Protein AF-A0A0W1IF14-F1 (afdb_monomer_lite)

Structure (mmCIF, N/CA/C/O backbone):
data_AF-A0A0W1IF14-F1
#
_entry.id   AF-A0A0W1IF14-F1
#
loop_
_atom_site.group_PDB
_atom_site.id
_atom_site.type_symbol
_atom_site.label_atom_id
_atom_site.label_alt_id
_atom_site.label_comp_id
_atom_site.label_asym_id
_atom_site.label_entity_id
_atom_site.label_seq_id
_atom_site.pdbx_PDB_ins_code
_atom_site.Cartn_x
_atom_site.Cartn_y
_atom_site.Cartn_z
_atom_site.occupancy
_atom_site.B_iso_or_equiv
_atom_site.auth_seq_id
_atom_site.auth_comp_id
_atom_site.auth_asym_id
_atom_site.auth_atom_id
_atom_site.pdbx_PDB_model_num
ATOM 1 N N . MET A 1 1 ? 13.330 -5.313 -13.349 1.00 84.06 1 MET A N 1
ATOM 2 C CA . MET A 1 1 ? 11.856 -5.359 -13.423 1.00 84.06 1 MET A CA 1
ATOM 3 C C . MET A 1 1 ? 11.306 -6.351 -12.408 1.00 84.06 1 MET A C 1
ATOM 5 O O . MET A 1 1 ? 10.789 -5.915 -11.387 1.00 84.06 1 MET A O 1
ATOM 9 N N . ASP A 1 2 ? 11.537 -7.653 -12.594 1.00 87.69 2 ASP A N 1
ATOM 10 C CA . ASP A 1 2 ? 10.993 -8.702 -11.712 1.00 87.69 2 ASP A CA 1
ATOM 11 C C . ASP A 1 2 ? 11.400 -8.555 -10.245 1.00 87.69 2 ASP A C 1
ATOM 13 O O . ASP A 1 2 ? 10.556 -8.668 -9.364 1.00 87.69 2 ASP A O 1
ATOM 17 N N . ALA A 1 3 ? 12.657 -8.200 -9.964 1.00 91.25 3 ALA A N 1
ATOM 18 C CA . ALA A 1 3 ? 13.107 -7.961 -8.591 1.00 91.25 3 ALA A CA 1
ATOM 19 C C . ALA A 1 3 ? 12.358 -6.798 -7.907 1.00 91.25 3 ALA A C 1
ATOM 21 O O . ALA A 1 3 ? 12.006 -6.906 -6.738 1.00 91.25 3 ALA A O 1
ATOM 22 N N . ILE A 1 4 ? 12.052 -5.718 -8.639 1.00 93.62 4 ILE A N 1
ATOM 23 C CA . ILE A 1 4 ? 11.277 -4.577 -8.116 1.00 93.62 4 ILE A CA 1
ATOM 24 C C . ILE A 1 4 ? 9.833 -5.009 -7.855 1.00 93.62 4 ILE A C 1
ATOM 26 O O . ILE A 1 4 ? 9.270 -4.692 -6.811 1.00 93.62 4 ILE A O 1
ATOM 30 N N . ARG A 1 5 ? 9.239 -5.768 -8.786 1.00 94.81 5 ARG A N 1
ATOM 31 C CA . ARG A 1 5 ? 7.894 -6.332 -8.630 1.00 94.81 5 ARG A CA 1
ATOM 32 C C . ARG A 1 5 ? 7.808 -7.239 -7.403 1.00 94.81 5 ARG A C 1
ATOM 34 O O . ARG A 1 5 ? 6.921 -7.050 -6.576 1.00 94.81 5 ARG A O 1
ATOM 41 N N . HIS A 1 6 ? 8.719 -8.203 -7.275 1.00 94.94 6 HIS A N 1
ATOM 42 C CA . HIS A 1 6 ? 8.765 -9.110 -6.129 1.00 94.94 6 HIS A CA 1
ATOM 43 C C . HIS A 1 6 ? 8.975 -8.350 -4.826 1.00 94.94 6 HIS A C 1
ATOM 45 O O . HIS A 1 6 ? 8.293 -8.630 -3.846 1.00 94.94 6 HIS A O 1
ATOM 51 N N . TYR A 1 7 ? 9.854 -7.349 -4.826 1.00 95.56 7 TYR A N 1
ATOM 52 C CA . TYR A 1 7 ? 10.079 -6.528 -3.650 1.00 95.56 7 TYR A CA 1
ATOM 53 C C . TYR A 1 7 ? 8.830 -5.734 -3.253 1.00 95.56 7 TYR A C 1
ATOM 55 O O . TYR A 1 7 ? 8.450 -5.755 -2.087 1.00 95.56 7 TYR A O 1
ATOM 63 N N . PHE A 1 8 ? 8.134 -5.106 -4.206 1.00 96.62 8 PHE A N 1
ATOM 64 C CA . PHE A 1 8 ? 6.863 -4.426 -3.945 1.00 96.62 8 PHE A CA 1
ATOM 65 C C . PHE A 1 8 ? 5.816 -5.376 -3.345 1.00 96.62 8 PHE A C 1
ATOM 67 O O . PHE A 1 8 ? 5.208 -5.060 -2.323 1.00 96.62 8 PHE A O 1
ATOM 74 N N . LEU A 1 9 ? 5.656 -6.570 -3.923 1.00 97.50 9 LEU A N 1
ATOM 75 C CA . LEU A 1 9 ? 4.746 -7.594 -3.403 1.00 97.50 9 LEU A CA 1
ATOM 76 C C . LEU A 1 9 ? 5.137 -8.063 -1.994 1.00 97.50 9 LEU A C 1
ATOM 78 O O . LEU A 1 9 ? 4.263 -8.236 -1.148 1.00 97.50 9 LEU A O 1
ATOM 82 N N . ALA A 1 10 ? 6.434 -8.216 -1.718 1.00 96.56 10 ALA A N 1
ATOM 83 C CA . ALA A 1 10 ? 6.930 -8.555 -0.388 1.00 96.56 10 ALA A CA 1
ATOM 84 C C . ALA A 1 10 ? 6.614 -7.453 0.634 1.00 96.56 10 ALA A C 1
ATOM 86 O O . ALA A 1 10 ? 6.212 -7.762 1.754 1.00 96.56 10 ALA A O 1
ATOM 87 N N . GLN A 1 11 ? 6.715 -6.176 0.242 1.00 97.62 11 GLN A N 1
ATOM 88 C CA . GLN A 1 11 ? 6.307 -5.063 1.100 1.00 97.62 11 GLN A CA 1
ATOM 89 C C . GLN A 1 11 ? 4.807 -5.094 1.401 1.00 97.62 11 GLN A C 1
ATOM 91 O O . GLN A 1 11 ? 4.424 -4.917 2.555 1.00 97.62 11 GLN A O 1
ATOM 96 N N . LEU A 1 12 ? 3.958 -5.376 0.406 1.00 97.81 12 LEU A N 1
ATOM 97 C CA . LEU A 1 12 ? 2.519 -5.528 0.641 1.00 97.81 12 LEU A CA 1
ATOM 98 C C . LEU A 1 12 ? 2.213 -6.688 1.595 1.00 97.81 12 LEU A C 1
ATOM 100 O O . LEU A 1 12 ? 1.413 -6.517 2.510 1.00 97.81 12 LEU A O 1
ATOM 104 N N . ALA A 1 13 ? 2.870 -7.835 1.417 1.00 97.94 13 ALA A N 1
ATOM 105 C CA . ALA A 1 13 ? 2.684 -8.996 2.284 1.00 97.94 13 ALA A CA 1
ATOM 106 C C . ALA A 1 13 ? 3.128 -8.723 3.734 1.00 97.94 13 ALA A C 1
ATOM 108 O O . ALA A 1 13 ? 2.452 -9.139 4.673 1.00 97.94 13 ALA A O 1
ATOM 109 N N . GLU A 1 14 ? 4.233 -7.996 3.934 1.00 97.75 14 GLU A N 1
ATOM 110 C CA . GLU A 1 14 ? 4.694 -7.612 5.272 1.00 97.75 14 GLU A CA 1
ATOM 111 C C . GLU A 1 14 ? 3.703 -6.665 5.962 1.00 97.75 14 GLU A C 1
ATOM 113 O O . GLU A 1 14 ? 3.369 -6.875 7.128 1.00 97.75 14 GLU A O 1
ATOM 118 N N . GLN A 1 15 ? 3.189 -5.660 5.241 1.00 98.12 15 GLN A N 1
ATOM 119 C CA . GLN A 1 15 ? 2.173 -4.756 5.788 1.00 98.12 15 GLN A CA 1
ATOM 120 C C . GLN A 1 15 ? 0.854 -5.485 6.078 1.00 98.12 15 GLN A C 1
ATOM 122 O O . GLN A 1 15 ? 0.213 -5.204 7.083 1.00 98.12 15 GLN A O 1
ATOM 127 N N . GLU A 1 16 ? 0.462 -6.458 5.254 1.00 98.06 16 GLU A N 1
ATOM 128 C CA . GLU A 1 16 ? -0.736 -7.274 5.491 1.00 98.06 16 GLU A CA 1
ATOM 129 C C . GLU A 1 16 ? -0.598 -8.144 6.746 1.00 98.06 16 GLU A C 1
ATOM 131 O O . GLU A 1 16 ? -1.542 -8.259 7.527 1.00 98.06 16 GLU A O 1
ATOM 136 N N . ALA A 1 17 ? 0.594 -8.689 6.999 1.00 98.00 17 ALA A N 1
ATOM 137 C CA . ALA A 1 17 ? 0.883 -9.421 8.227 1.00 98.00 17 ALA A CA 1
ATOM 138 C C . ALA A 1 17 ? 0.914 -8.518 9.478 1.00 98.00 17 ALA A C 1
ATOM 140 O O . ALA A 1 17 ? 0.530 -8.968 10.558 1.00 98.00 17 ALA A O 1
ATOM 141 N N . GLU A 1 18 ? 1.376 -7.268 9.364 1.00 97.50 18 GLU A N 1
ATOM 142 C CA . GLU A 1 18 ? 1.290 -6.267 10.442 1.00 97.50 18 GLU A CA 1
ATOM 143 C C . GLU A 1 18 ? -0.168 -5.903 10.739 1.00 97.50 18 GLU A C 1
ATOM 145 O O . GLU A 1 18 ? -0.619 -6.056 11.872 1.00 97.50 18 GLU A O 1
ATOM 150 N N . ALA A 1 19 ? -0.939 -5.550 9.709 1.00 97.06 19 ALA A N 1
ATOM 151 C CA . ALA A 1 19 ? -2.338 -5.171 9.858 1.00 97.06 19 ALA A CA 1
ATOM 152 C C . ALA A 1 19 ? -3.189 -6.303 10.456 1.00 97.06 19 ALA A C 1
ATOM 154 O O . ALA A 1 19 ? -4.050 -6.066 11.302 1.00 97.06 19 ALA A O 1
ATOM 155 N N . ALA A 1 20 ? -2.910 -7.560 10.090 1.00 97.06 20 ALA A N 1
ATOM 156 C CA . ALA A 1 20 ? -3.554 -8.723 10.700 1.00 97.06 20 ALA A CA 1
ATOM 157 C C . ALA A 1 20 ? -3.224 -8.872 12.197 1.00 97.06 20 ALA A C 1
ATOM 159 O O . ALA A 1 20 ? -4.091 -9.275 12.976 1.00 97.06 20 ALA A O 1
ATOM 160 N N . ARG A 1 21 ? -1.996 -8.533 12.620 1.00 97.50 21 ARG A N 1
ATOM 161 C CA . ARG A 1 21 ? -1.624 -8.505 14.044 1.00 97.50 21 ARG A CA 1
ATOM 162 C C . ARG A 1 21 ? -2.356 -7.393 14.786 1.00 97.50 21 ARG A C 1
ATOM 164 O O . ARG A 1 21 ? -2.897 -7.663 15.853 1.00 97.50 21 ARG A O 1
ATOM 171 N N . HIS A 1 22 ? -2.438 -6.195 14.208 1.00 96.50 22 HIS A N 1
ATOM 172 C CA . HIS A 1 22 ? -3.200 -5.086 14.786 1.00 96.50 22 HIS A CA 1
ATOM 173 C C . HIS A 1 22 ? -4.697 -5.406 14.894 1.00 96.50 22 HIS A C 1
ATOM 175 O O . HIS A 1 22 ? -5.336 -5.123 15.905 1.00 96.50 22 HIS A O 1
ATOM 181 N N . LEU A 1 23 ? -5.262 -6.091 13.899 1.00 95.00 23 LEU A N 1
ATOM 182 C CA . LEU A 1 23 ? -6.663 -6.506 13.931 1.00 95.00 23 LEU A CA 1
ATOM 183 C C . LEU A 1 23 ? -6.961 -7.514 15.055 1.00 95.00 23 LEU A C 1
ATOM 185 O O . LEU A 1 23 ? -8.053 -7.505 15.622 1.00 95.00 23 LEU A O 1
ATOM 189 N N . GLY A 1 24 ? -6.002 -8.386 15.373 1.00 94.50 24 GLY A N 1
ATOM 190 C CA . GLY A 1 24 ? -6.138 -9.419 16.402 1.00 94.50 24 GLY A CA 1
ATOM 191 C C . GLY A 1 24 ? -5.854 -8.957 17.835 1.00 94.50 24 GLY A C 1
ATOM 192 O O . GLY A 1 24 ? -6.114 -9.719 18.767 1.00 94.50 24 GLY A O 1
ATOM 193 N N . ASP A 1 25 ? -5.328 -7.747 18.029 1.00 94.38 25 ASP A N 1
ATOM 194 C CA . ASP A 1 25 ? -4.925 -7.226 19.336 1.00 94.38 25 ASP A CA 1
ATOM 195 C C . ASP A 1 25 ? -5.761 -5.994 19.722 1.00 94.38 25 ASP A C 1
ATOM 197 O O . ASP A 1 25 ? -5.755 -4.955 19.062 1.00 94.38 25 ASP A O 1
ATOM 201 N N . GLY A 1 26 ? -6.490 -6.117 20.836 1.00 91.75 26 GLY A N 1
ATOM 202 C CA . GLY A 1 26 ? -7.385 -5.080 21.350 1.00 91.75 26 GLY A CA 1
ATOM 203 C C . GLY A 1 26 ? -6.690 -3.759 21.695 1.00 91.75 26 GLY A C 1
ATOM 204 O O . GLY A 1 26 ? -7.371 -2.737 21.746 1.00 91.75 26 GLY A O 1
ATOM 205 N N . TYR A 1 27 ? -5.362 -3.747 21.874 1.00 93.50 27 TYR A N 1
ATOM 206 C CA . TYR A 1 27 ? -4.573 -2.517 22.026 1.00 93.50 27 TYR A CA 1
ATOM 207 C C . TYR A 1 27 ? -4.751 -1.552 20.843 1.00 93.50 27 TYR A C 1
ATOM 209 O O . TYR A 1 27 ? -4.778 -0.337 21.026 1.00 93.50 27 TYR A O 1
ATOM 217 N N . TRP A 1 28 ? -4.934 -2.096 19.642 1.00 95.00 28 TRP A N 1
ATOM 218 C CA . TRP A 1 28 ? -5.059 -1.354 18.387 1.00 95.00 28 TRP A CA 1
ATOM 219 C C . TRP A 1 28 ? -6.493 -0.943 18.056 1.00 95.00 28 TRP A C 1
ATOM 221 O O . TRP A 1 28 ? -6.785 -0.494 16.946 1.00 95.00 28 TRP A O 1
ATOM 231 N N . THR A 1 29 ? -7.407 -1.120 19.008 1.00 94.25 29 THR A N 1
ATOM 232 C CA . THR A 1 29 ? -8.790 -0.670 18.888 1.00 94.25 29 THR A CA 1
ATOM 233 C C . THR A 1 29 ? -8.993 0.542 19.778 1.00 94.25 29 THR A C 1
ATOM 235 O O . THR A 1 29 ? -8.816 0.468 20.995 1.00 94.25 29 THR A O 1
ATOM 238 N N . ASP A 1 30 ? -9.407 1.661 19.190 1.00 89.81 30 ASP A N 1
ATOM 239 C CA . ASP A 1 30 ? -9.793 2.831 19.962 1.00 89.81 30 ASP A CA 1
ATOM 240 C C . ASP A 1 30 ? -11.001 2.481 20.840 1.00 89.81 30 ASP A C 1
ATOM 242 O O . ASP A 1 30 ? -12.122 2.285 20.368 1.00 89.81 30 ASP A O 1
ATOM 246 N N . SER A 1 31 ? -10.767 2.438 22.151 1.00 89.00 31 SER A N 1
ATOM 247 C CA . SER A 1 31 ? -11.783 2.147 23.168 1.00 89.00 31 SER A CA 1
ATOM 248 C C . SER A 1 31 ? -12.992 3.094 23.158 1.00 89.00 31 SER A C 1
ATOM 250 O O . SER A 1 31 ? -14.046 2.737 23.684 1.00 89.00 31 SER A O 1
ATOM 252 N N . ARG A 1 32 ? -12.867 4.299 22.583 1.00 88.88 32 ARG A N 1
ATOM 253 C CA . ARG A 1 32 ? -13.943 5.298 22.517 1.00 88.88 32 ARG A CA 1
ATOM 254 C C . ARG A 1 32 ? -14.817 5.130 21.284 1.00 88.88 32 ARG A C 1
ATOM 256 O O . ARG A 1 32 ? -16.025 5.337 21.376 1.00 88.88 32 ARG A O 1
ATOM 263 N N . THR A 1 33 ? -14.218 4.817 20.139 1.00 88.06 33 THR A N 1
ATOM 264 C CA . THR A 1 33 ? -14.922 4.750 18.848 1.00 88.06 33 THR A CA 1
ATOM 265 C C . THR A 1 33 ? -15.179 3.321 18.376 1.00 88.06 33 THR A C 1
ATOM 267 O O . THR A 1 33 ? -16.003 3.113 17.488 1.00 88.06 33 THR A O 1
ATOM 270 N N . GLY A 1 34 ? -14.505 2.330 18.966 1.00 89.62 34 GLY A N 1
ATOM 271 C CA . GLY A 1 34 ? -14.528 0.932 18.535 1.00 89.62 34 GLY A CA 1
ATOM 272 C C . GLY A 1 34 ? -13.790 0.683 17.217 1.00 89.62 34 GLY A C 1
ATOM 273 O O . GLY A 1 34 ? -13.867 -0.420 16.678 1.00 89.62 34 GLY A O 1
ATOM 274 N N . ARG A 1 35 ? -13.100 1.691 16.671 1.00 89.50 35 ARG A N 1
ATOM 275 C CA . ARG A 1 35 ? -12.364 1.582 15.411 1.00 89.50 35 ARG A CA 1
ATOM 276 C C . ARG A 1 35 ? -11.042 0.857 15.638 1.00 89.50 35 ARG A C 1
ATOM 278 O O . ARG A 1 35 ? -10.301 1.209 16.548 1.00 89.50 35 ARG A O 1
ATOM 285 N N . ASN A 1 36 ? -10.745 -0.137 14.807 1.00 93.38 36 ASN A N 1
ATOM 286 C CA . ASN A 1 36 ? -9.474 -0.855 14.839 1.00 93.38 36 ASN A CA 1
ATOM 287 C C . ASN A 1 36 ? -8.558 -0.349 13.718 1.00 93.38 36 ASN A C 1
ATOM 289 O O . ASN A 1 36 ? -8.975 -0.350 12.559 1.00 93.38 36 ASN A O 1
ATOM 293 N N . VAL A 1 37 ? -7.323 0.043 14.050 1.00 93.81 37 VAL A N 1
ATOM 294 C CA . VAL A 1 37 ? -6.393 0.615 13.057 1.00 93.81 37 VAL A CA 1
ATOM 295 C C . VAL A 1 37 ? -6.002 -0.397 11.978 1.00 93.81 37 VAL A C 1
ATOM 297 O O . VAL A 1 37 ? -5.794 -0.016 10.832 1.00 93.81 37 VAL A O 1
ATOM 300 N N . GLY A 1 38 ? -5.991 -1.695 12.297 1.00 95.12 38 GLY A N 1
ATOM 301 C CA . GLY A 1 38 ? -5.725 -2.763 11.335 1.00 95.12 38 GLY A CA 1
ATOM 302 C C . GLY A 1 38 ? -6.731 -2.787 10.181 1.00 95.12 38 GLY A C 1
ATOM 303 O O . GLY A 1 38 ? -6.384 -3.184 9.072 1.00 95.12 38 GLY A O 1
ATOM 304 N N . LEU A 1 39 ? -7.964 -2.303 10.384 1.00 94.06 39 LEU A N 1
ATOM 305 C CA . LEU A 1 39 ? -8.926 -2.129 9.287 1.00 94.06 39 LEU A CA 1
ATOM 306 C C . LEU A 1 39 ? -8.510 -1.003 8.331 1.00 94.06 39 LEU A C 1
ATOM 308 O O . LEU A 1 39 ? -8.659 -1.153 7.118 1.00 94.06 39 LEU A O 1
ATOM 312 N N . ASP A 1 40 ? -7.965 0.090 8.865 1.00 93.88 40 ASP A N 1
ATOM 313 C CA . ASP A 1 40 ? -7.509 1.243 8.080 1.00 93.88 40 ASP A CA 1
ATOM 314 C C . ASP A 1 40 ? -6.283 0.873 7.239 1.00 93.88 40 ASP A C 1
ATOM 316 O O . ASP A 1 40 ? -6.210 1.174 6.043 1.00 93.88 40 ASP A O 1
ATOM 320 N N . GLU A 1 41 ? -5.360 0.125 7.840 1.00 96.69 41 GLU A N 1
ATOM 321 C CA . GLU A 1 41 ? -4.183 -0.425 7.170 1.00 96.69 41 GLU A CA 1
ATOM 322 C C . GLU A 1 41 ? -4.578 -1.430 6.076 1.00 96.69 41 GLU A C 1
ATOM 324 O O . GLU A 1 41 ? -4.090 -1.338 4.947 1.00 96.69 41 GLU A O 1
ATOM 329 N N . LEU A 1 42 ? -5.515 -2.351 6.347 1.00 96.44 42 LEU A N 1
ATOM 330 C CA . LEU A 1 42 ? -6.023 -3.292 5.338 1.00 96.44 42 LEU A CA 1
ATOM 331 C C . LEU A 1 42 ? -6.719 -2.576 4.174 1.00 96.44 42 LEU A C 1
ATOM 333 O O . LEU A 1 42 ? -6.553 -2.983 3.021 1.00 96.44 42 LEU A O 1
ATOM 337 N N . GLN A 1 43 ? -7.461 -1.499 4.441 1.00 95.56 43 GLN A N 1
ATOM 338 C CA . GLN A 1 43 ? -8.080 -0.693 3.389 1.00 95.56 43 GLN A CA 1
ATOM 339 C C . GLN A 1 43 ? -7.018 -0.022 2.505 1.00 95.56 43 GLN A C 1
ATOM 341 O O . GLN A 1 43 ? -7.130 -0.048 1.275 1.00 95.56 43 GLN A O 1
ATOM 346 N N . ALA A 1 44 ? -5.965 0.528 3.113 1.00 97.00 44 ALA A N 1
ATOM 347 C CA . ALA A 1 44 ? -4.831 1.104 2.398 1.00 97.00 44 ALA A CA 1
ATOM 348 C C . ALA A 1 44 ? -4.079 0.058 1.554 1.00 97.00 44 ALA A C 1
ATOM 350 O O . ALA A 1 44 ? -3.767 0.307 0.387 1.00 97.00 44 ALA A O 1
ATOM 351 N N . ILE A 1 45 ? -3.849 -1.141 2.098 1.00 98.00 45 ILE A N 1
ATOM 352 C CA . ILE A 1 45 ? -3.245 -2.267 1.369 1.00 98.00 45 ILE A CA 1
ATOM 353 C C . ILE A 1 45 ? -4.125 -2.682 0.190 1.00 98.00 45 ILE A C 1
ATOM 355 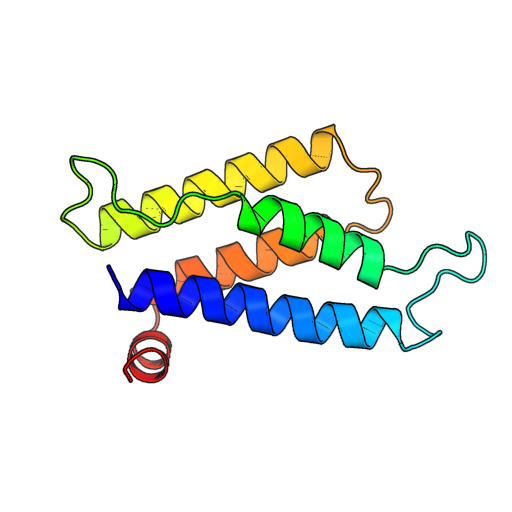O O . ILE A 1 45 ? -3.618 -2.878 -0.915 1.00 98.00 45 ILE A O 1
ATOM 359 N N . GLY A 1 46 ? -5.442 -2.763 0.392 1.00 97.19 46 GLY A N 1
ATOM 360 C CA . GLY A 1 46 ? -6.409 -3.025 -0.672 1.00 97.19 46 GLY A CA 1
ATOM 361 C C . GLY A 1 46 ? -6.319 -2.001 -1.805 1.00 97.19 46 GLY A C 1
ATOM 362 O O . GLY A 1 46 ? -6.311 -2.385 -2.973 1.00 97.19 46 GLY A O 1
ATOM 363 N N . ALA A 1 47 ? -6.163 -0.715 -1.477 1.00 96.94 47 ALA A N 1
ATOM 364 C CA . ALA A 1 47 ? -5.965 0.336 -2.471 1.00 96.94 47 ALA A CA 1
ATOM 365 C C . ALA A 1 47 ? -4.643 0.165 -3.242 1.00 96.94 47 ALA A C 1
ATOM 367 O O . ALA A 1 47 ? -4.637 0.250 -4.470 1.00 96.94 47 ALA A O 1
ATOM 368 N N . MET A 1 48 ? -3.535 -0.156 -2.564 1.00 98.31 48 MET A N 1
ATOM 369 C CA . MET A 1 48 ? -2.242 -0.403 -3.223 1.00 98.31 48 MET A CA 1
ATOM 370 C C . MET A 1 48 ? -2.249 -1.650 -4.121 1.00 98.31 48 MET A C 1
ATOM 372 O O . MET A 1 48 ? -1.603 -1.650 -5.168 1.00 98.31 48 MET A O 1
ATOM 376 N N . LYS A 1 49 ? -3.018 -2.692 -3.772 1.00 97.88 49 LYS A N 1
ATOM 377 C CA . LYS A 1 49 ? -3.187 -3.905 -4.598 1.00 97.88 49 LYS A CA 1
ATOM 378 C C . LYS A 1 49 ? -3.847 -3.631 -5.960 1.00 97.88 49 LYS A C 1
ATOM 380 O O . LYS A 1 49 ? -3.816 -4.501 -6.825 1.00 97.88 49 LYS A O 1
ATOM 385 N N . THR A 1 50 ? -4.411 -2.440 -6.176 1.00 96.94 50 THR A N 1
ATOM 386 C CA . THR A 1 50 ? -4.969 -2.026 -7.477 1.00 96.94 50 THR A CA 1
ATOM 387 C C . THR A 1 50 ? -3.917 -1.537 -8.479 1.00 96.94 50 THR A C 1
ATOM 389 O O . THR A 1 50 ? -4.234 -1.358 -9.655 1.00 96.94 50 THR A O 1
ATOM 392 N N . ILE A 1 51 ? -2.668 -1.331 -8.044 1.00 97.62 51 ILE A N 1
ATOM 393 C CA . ILE A 1 51 ? -1.575 -0.883 -8.913 1.00 97.62 51 ILE A CA 1
ATOM 394 C C . ILE A 1 51 ? -1.223 -1.988 -9.916 1.00 97.62 51 ILE A C 1
ATOM 396 O O . ILE A 1 51 ? -0.916 -3.120 -9.543 1.00 97.62 51 ILE A O 1
ATOM 400 N N . ALA A 1 52 ? -1.224 -1.647 -11.206 1.00 96.56 52 ALA A N 1
ATOM 401 C CA . ALA A 1 52 ? -0.827 -2.569 -12.264 1.00 96.56 52 ALA A CA 1
ATOM 402 C C . ALA A 1 52 ? 0.684 -2.848 -12.205 1.00 96.56 52 ALA A C 1
ATOM 404 O O . ALA A 1 52 ? 1.493 -1.924 -12.253 1.00 96.56 52 ALA A O 1
ATOM 405 N N . LEU A 1 53 ? 1.079 -4.120 -12.131 1.00 95.88 53 LEU A N 1
ATOM 406 C CA . LEU A 1 53 ? 2.490 -4.517 -12.008 1.00 95.88 53 LEU A CA 1
ATOM 407 C C . LEU A 1 53 ? 3.137 -4.903 -13.336 1.00 95.88 53 LEU A C 1
ATOM 409 O O . LEU A 1 53 ? 4.349 -5.113 -13.398 1.00 95.88 53 LEU A O 1
ATOM 413 N N . ASP A 1 54 ? 2.359 -5.027 -14.404 1.00 93.88 54 ASP A N 1
ATOM 414 C 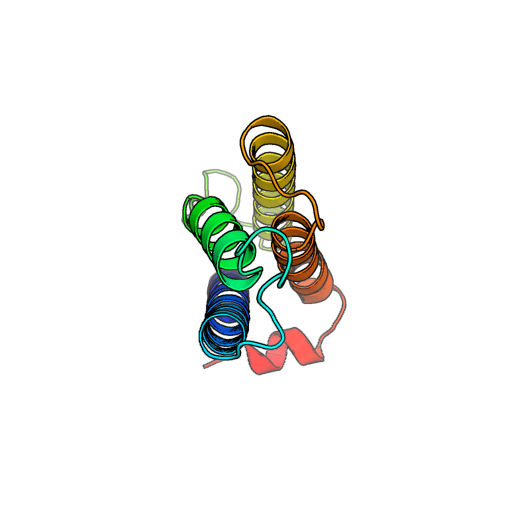CA . ASP A 1 54 ? 2.924 -5.287 -15.719 1.00 93.88 54 ASP A CA 1
ATOM 415 C C . ASP A 1 54 ? 3.629 -4.046 -16.268 1.00 93.88 54 ASP A C 1
ATOM 417 O O . ASP A 1 54 ? 3.118 -2.933 -16.101 1.00 93.88 54 ASP A O 1
ATOM 421 N N . PRO A 1 55 ? 4.826 -4.208 -16.865 1.00 90.50 55 PRO A N 1
ATOM 422 C CA . PRO A 1 55 ? 5.527 -3.099 -17.486 1.00 90.50 55 PRO A CA 1
ATOM 423 C C . PRO A 1 55 ? 4.666 -2.481 -18.581 1.00 90.50 55 PRO A C 1
ATOM 425 O O . PRO A 1 55 ? 4.088 -3.188 -19.411 1.00 90.50 55 PRO A O 1
ATOM 428 N N . ARG A 1 56 ? 4.585 -1.154 -18.587 1.00 91.19 56 ARG A N 1
ATOM 429 C CA . ARG A 1 56 ? 3.944 -0.397 -19.665 1.00 91.19 56 ARG A CA 1
ATOM 430 C C . ARG A 1 56 ? 4.933 -0.252 -20.838 1.00 91.19 56 ARG A C 1
ATOM 432 O O . ARG A 1 56 ? 6.143 -0.351 -20.626 1.00 91.19 56 ARG A O 1
ATOM 439 N N . PRO A 1 57 ? 4.462 -0.012 -22.076 1.00 91.00 57 PRO A N 1
ATOM 440 C CA . PRO A 1 57 ? 5.358 0.306 -23.189 1.00 91.00 57 PRO A CA 1
ATOM 441 C C . PRO A 1 57 ? 6.282 1.484 -22.836 1.00 91.00 57 PRO A C 1
ATOM 443 O O . PRO A 1 57 ? 5.789 2.508 -22.362 1.00 91.00 57 PRO A O 1
ATOM 446 N N . GLY A 1 58 ? 7.595 1.347 -23.057 1.00 85.81 58 GLY A N 1
ATOM 447 C CA . GLY A 1 58 ? 8.587 2.360 -22.671 1.00 85.81 58 GLY A CA 1
ATOM 448 C C . GLY A 1 58 ? 9.156 2.212 -21.252 1.00 85.81 58 GLY A C 1
ATOM 449 O O . GLY A 1 58 ? 9.943 3.055 -20.825 1.00 85.81 58 GLY A O 1
ATOM 450 N N . GLU A 1 59 ? 8.768 1.171 -20.507 1.00 89.62 59 GLU A N 1
ATOM 451 C CA . GLU A 1 59 ? 9.334 0.838 -19.193 1.00 89.62 59 GLU A CA 1
ATOM 452 C C . GLU A 1 59 ? 10.396 -0.272 -19.280 1.00 89.62 59 GLU A C 1
ATOM 454 O O . GLU A 1 59 ? 10.522 -1.070 -18.361 1.00 89.62 59 GLU A O 1
ATOM 459 N N . GLU A 1 60 ? 11.168 -0.387 -20.365 1.00 86.81 60 GLU A N 1
ATOM 460 C CA . GLU A 1 60 ? 12.204 -1.431 -20.478 1.00 86.81 60 GLU A CA 1
ATOM 461 C C . GLU A 1 60 ? 13.344 -1.238 -19.458 1.00 86.81 60 GLU A C 1
ATOM 463 O O . GLU A 1 60 ? 14.041 -2.190 -19.094 1.00 86.81 60 GLU A O 1
ATOM 468 N N . ASP A 1 61 ? 13.507 -0.008 -18.969 1.00 90.62 61 ASP A N 1
ATOM 469 C CA . ASP A 1 61 ? 14.465 0.368 -17.941 1.00 90.62 61 ASP A CA 1
ATOM 470 C C . ASP A 1 61 ? 13.878 0.236 -16.520 1.00 90.62 61 ASP A C 1
ATOM 472 O O . ASP A 1 61 ? 12.773 0.692 -16.208 1.00 90.62 61 ASP A O 1
ATOM 476 N N . ALA A 1 62 ? 14.655 -0.378 -15.622 1.00 90.50 62 ALA A N 1
ATOM 477 C CA . ALA A 1 62 ? 14.232 -0.662 -14.253 1.00 90.50 62 ALA A CA 1
ATOM 478 C C . ALA A 1 62 ? 13.980 0.603 -13.415 1.00 90.50 62 ALA A C 1
ATOM 480 O O . ALA A 1 62 ? 13.115 0.583 -12.538 1.00 90.50 62 ALA A O 1
ATOM 481 N N . HIS A 1 63 ? 14.708 1.689 -13.679 1.00 91.56 63 HIS A N 1
ATOM 482 C CA . HIS A 1 63 ? 14.529 2.969 -13.007 1.00 91.56 63 HIS A CA 1
ATOM 483 C C . HIS A 1 63 ? 13.238 3.660 -13.468 1.00 91.56 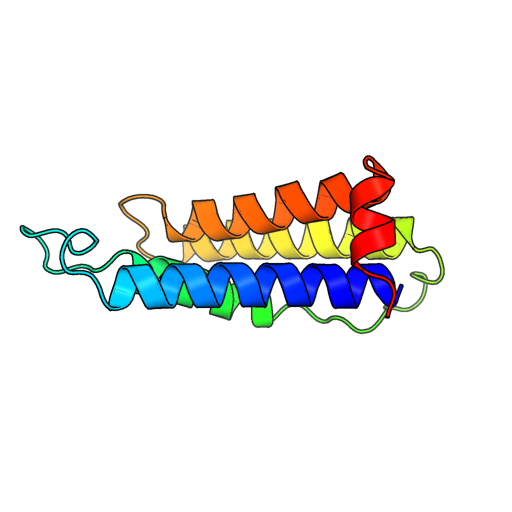63 HIS A C 1
ATOM 485 O O . HIS A 1 63 ? 12.521 4.226 -12.639 1.00 91.56 63 HIS A O 1
ATOM 491 N N . ILE A 1 64 ? 12.883 3.550 -14.755 1.00 93.62 64 ILE A N 1
ATOM 492 C CA . ILE A 1 64 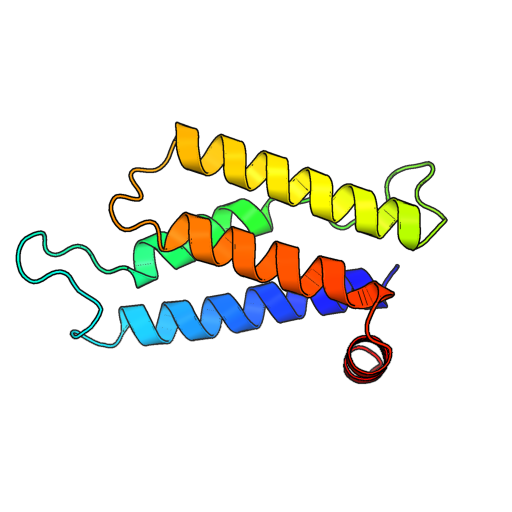? 11.598 4.046 -15.281 1.00 93.62 64 ILE A CA 1
ATOM 493 C C . ILE A 1 64 ? 10.430 3.291 -14.632 1.00 93.62 64 ILE A C 1
ATOM 495 O O . ILE A 1 64 ? 9.515 3.914 -14.092 1.00 93.62 64 ILE A O 1
ATOM 499 N N . TYR A 1 65 ? 10.492 1.958 -14.598 1.00 94.94 65 TYR A N 1
ATOM 500 C CA . TYR A 1 65 ? 9.478 1.121 -13.946 1.00 94.94 65 TYR A CA 1
ATOM 501 C C . TYR A 1 65 ? 9.332 1.420 -12.446 1.00 94.94 65 TYR A C 1
ATOM 503 O O . TYR A 1 65 ? 8.216 1.544 -11.939 1.00 94.94 65 TYR A O 1
ATOM 511 N N . LEU A 1 66 ? 10.453 1.578 -11.729 1.00 95.00 66 LEU A N 1
ATOM 512 C CA . LEU A 1 66 ? 10.454 1.955 -10.313 1.00 95.00 66 LEU A CA 1
ATOM 513 C C . LEU A 1 66 ? 9.803 3.325 -10.097 1.00 95.00 66 LEU A C 1
ATOM 515 O O . LEU A 1 66 ? 8.936 3.467 -9.235 1.00 95.00 66 LEU A O 1
ATOM 519 N N . SER A 1 67 ? 10.200 4.317 -10.894 1.00 95.44 67 SER A N 1
ATOM 520 C CA . SER A 1 67 ? 9.671 5.681 -10.811 1.00 95.44 67 SER A CA 1
ATOM 521 C C . SER A 1 67 ? 8.165 5.710 -11.040 1.00 95.44 67 SER A C 1
ATOM 523 O O . SER A 1 67 ? 7.441 6.394 -10.317 1.00 95.44 67 SER A O 1
ATOM 525 N N . ARG A 1 68 ? 7.668 4.911 -11.989 1.00 96.44 68 ARG A N 1
ATOM 526 C CA . ARG A 1 68 ? 6.233 4.791 -12.228 1.00 96.44 68 ARG A CA 1
ATOM 527 C C . ARG A 1 68 ? 5.503 4.134 -11.059 1.00 96.44 68 ARG A C 1
ATOM 529 O O . ARG A 1 68 ? 4.449 4.634 -10.682 1.00 96.44 68 ARG A O 1
ATOM 536 N N . LEU A 1 69 ? 6.025 3.060 -10.459 1.00 97.38 69 LEU A N 1
ATOM 537 C CA . LEU A 1 69 ? 5.389 2.451 -9.278 1.00 97.38 69 LEU A CA 1
ATOM 538 C C . LEU A 1 69 ? 5.312 3.424 -8.092 1.00 97.38 69 LEU A C 1
ATOM 540 O O . LEU A 1 69 ? 4.318 3.433 -7.369 1.00 97.38 69 LEU A O 1
ATOM 544 N N . LEU A 1 70 ? 6.338 4.258 -7.902 1.00 97.75 70 LEU A N 1
ATOM 545 C CA . LEU A 1 70 ? 6.326 5.311 -6.883 1.00 97.75 70 LEU A CA 1
ATOM 546 C C . LEU A 1 70 ? 5.271 6.386 -7.181 1.00 97.75 70 LEU A C 1
ATOM 548 O O . LEU A 1 70 ? 4.585 6.823 -6.260 1.00 97.75 70 LEU A O 1
ATOM 552 N N . ALA A 1 71 ? 5.099 6.766 -8.449 1.00 97.94 71 ALA A N 1
ATOM 553 C CA . ALA A 1 71 ? 4.038 7.684 -8.862 1.00 97.94 71 ALA A CA 1
ATOM 554 C C . ALA A 1 71 ? 2.636 7.076 -8.667 1.00 97.94 71 ALA A C 1
ATOM 556 O O . ALA A 1 71 ? 1.760 7.732 -8.112 1.00 97.94 71 ALA A O 1
ATOM 557 N N . ASP A 1 72 ? 2.435 5.804 -9.036 1.00 98.31 72 ASP A N 1
ATOM 558 C CA . ASP A 1 72 ? 1.169 5.095 -8.804 1.00 98.31 72 ASP A CA 1
ATOM 559 C C . ASP A 1 72 ? 0.841 5.032 -7.287 1.00 98.31 72 ASP A C 1
ATOM 561 O O . ASP A 1 72 ? -0.321 5.155 -6.896 1.00 98.31 72 ASP A O 1
ATOM 565 N N . LEU A 1 73 ? 1.848 4.886 -6.410 1.00 98.25 73 LEU A N 1
ATOM 566 C CA . LEU A 1 73 ? 1.669 4.932 -4.949 1.00 98.25 73 LEU A CA 1
ATOM 567 C C . LEU A 1 73 ? 1.272 6.321 -4.430 1.00 98.25 73 LEU A C 1
ATOM 569 O O . LEU A 1 73 ? 0.449 6.408 -3.517 1.00 98.25 73 LEU A O 1
ATOM 573 N N . ASP A 1 74 ? 1.826 7.394 -4.993 1.00 98.12 74 ASP A N 1
ATOM 574 C CA . ASP A 1 74 ? 1.445 8.768 -4.639 1.00 98.12 74 ASP A CA 1
ATOM 575 C C . ASP A 1 74 ? 0.005 9.092 -5.078 1.00 98.12 74 ASP A C 1
ATOM 577 O O . ASP A 1 74 ? -0.780 9.674 -4.319 1.00 98.12 74 ASP A O 1
ATOM 581 N N . ASP A 1 75 ? -0.394 8.605 -6.254 1.00 97.94 75 ASP A N 1
ATOM 582 C CA . ASP A 1 75 ? -1.774 8.666 -6.735 1.00 97.94 75 ASP A CA 1
ATOM 583 C C . ASP A 1 75 ? -2.732 7.910 -5.802 1.00 97.94 75 ASP A C 1
ATOM 585 O O . ASP A 1 75 ? -3.798 8.423 -5.441 1.00 97.94 75 ASP A O 1
ATOM 589 N N . VAL A 1 76 ? -2.357 6.697 -5.375 1.00 97.19 76 VAL A N 1
ATOM 590 C CA . VAL A 1 76 ? -3.124 5.914 -4.395 1.00 97.19 76 VAL A CA 1
ATOM 591 C C . VAL A 1 76 ? -3.236 6.668 -3.070 1.00 97.19 76 VAL A C 1
ATOM 593 O O . VAL A 1 76 ? -4.341 6.782 -2.542 1.00 97.19 76 VAL A O 1
ATOM 596 N N . ALA A 1 77 ? -2.142 7.239 -2.562 1.00 96.56 77 ALA A N 1
ATOM 597 C CA . ALA A 1 77 ? -2.140 8.036 -1.336 1.00 96.56 77 ALA A CA 1
ATOM 598 C C . ALA A 1 77 ? -3.087 9.244 -1.434 1.00 96.56 77 ALA A C 1
ATOM 600 O O . ALA A 1 77 ? -3.869 9.508 -0.519 1.00 96.56 77 ALA A O 1
ATOM 601 N N . SER A 1 78 ? -3.053 9.961 -2.557 1.00 95.44 78 SER A N 1
ATOM 602 C CA . SER A 1 78 ? -3.909 11.124 -2.810 1.00 95.44 78 SER A CA 1
ATOM 603 C C . SER A 1 78 ? -5.391 10.749 -2.867 1.00 95.44 78 SER A C 1
ATOM 605 O O . SER A 1 78 ? -6.220 11.398 -2.227 1.00 95.44 78 SER A O 1
ATOM 607 N N . ARG A 1 79 ? -5.734 9.658 -3.565 1.00 94.81 79 ARG A N 1
ATOM 608 C CA . ARG A 1 79 ? -7.113 9.144 -3.628 1.00 94.81 79 ARG A CA 1
ATOM 609 C C . ARG A 1 79 ? -7.591 8.617 -2.278 1.00 94.81 79 ARG A C 1
ATOM 611 O O . ARG A 1 79 ? -8.731 8.874 -1.905 1.00 94.81 79 ARG A O 1
ATOM 618 N N . PHE A 1 80 ? -6.726 7.925 -1.538 1.00 94.12 80 PHE A N 1
ATOM 619 C CA . PHE A 1 80 ? -7.045 7.398 -0.214 1.00 94.12 80 PHE A CA 1
ATOM 620 C C . PHE A 1 80 ? -7.396 8.529 0.758 1.00 94.12 80 PHE A C 1
ATOM 622 O O . PHE A 1 80 ? -8.457 8.481 1.373 1.00 94.12 80 PHE A O 1
ATOM 629 N N . ARG A 1 81 ? -6.591 9.602 0.802 1.00 91.19 81 ARG A N 1
ATOM 630 C CA . ARG A 1 81 ? -6.879 10.801 1.615 1.00 91.19 81 ARG A CA 1
ATOM 631 C C . ARG A 1 81 ? -8.214 11.463 1.271 1.00 91.19 81 ARG A C 1
ATOM 633 O O . ARG A 1 81 ? -8.856 12.023 2.151 1.00 91.19 81 ARG A O 1
ATOM 640 N N . ALA A 1 82 ? -8.613 11.435 0.000 1.00 90.12 82 ALA A N 1
ATOM 641 C CA . ALA A 1 82 ? -9.864 12.043 -0.445 1.00 90.12 82 ALA A CA 1
ATOM 642 C C . ALA A 1 82 ? -11.104 11.185 -0.130 1.00 90.12 82 ALA A C 1
ATOM 644 O O . ALA A 1 82 ? -12.200 11.731 -0.010 1.00 90.12 82 ALA A O 1
ATOM 645 N N . ALA A 1 83 ? -10.949 9.861 -0.034 1.00 85.00 83 ALA A N 1
ATOM 646 C CA . ALA A 1 83 ? -12.066 8.917 0.020 1.00 85.00 83 ALA A CA 1
ATOM 647 C C . ALA A 1 83 ? -12.259 8.232 1.382 1.00 85.00 83 ALA A C 1
ATOM 649 O O . ALA A 1 83 ? -13.394 7.921 1.745 1.00 85.00 83 ALA A O 1
ATOM 650 N N . ALA A 1 84 ? -11.181 7.950 2.115 1.00 73.19 84 ALA A N 1
ATOM 651 C CA . ALA A 1 84 ? -11.230 7.153 3.333 1.00 73.19 84 ALA A CA 1
ATOM 652 C C . ALA A 1 84 ? -11.195 8.050 4.583 1.00 73.19 84 ALA A C 1
ATOM 654 O O . ALA A 1 84 ? -10.327 8.918 4.693 1.00 73.19 84 ALA A O 1
ATOM 655 N N . PRO A 1 85 ? -12.094 7.843 5.561 1.00 70.81 85 PRO A N 1
ATOM 656 C CA . PRO A 1 85 ? -11.908 8.415 6.882 1.00 70.81 85 PRO A CA 1
ATOM 657 C C . PRO A 1 85 ? -10.739 7.685 7.551 1.00 70.81 85 PRO A C 1
ATOM 659 O O . PRO A 1 85 ? -10.933 6.587 8.044 1.00 70.81 85 PRO A O 1
ATOM 662 N N . ASP A 1 86 ? -9.546 8.270 7.559 1.00 83.50 86 ASP A N 1
ATOM 663 C CA . ASP A 1 86 ? -8.347 7.760 8.246 1.00 83.50 86 ASP A CA 1
ATOM 664 C C . ASP A 1 86 ? -7.969 8.743 9.368 1.00 83.50 86 ASP A C 1
ATOM 666 O O . ASP A 1 86 ? -7.052 9.551 9.205 1.00 83.50 86 ASP A O 1
ATOM 670 N N . PRO A 1 87 ? -8.756 8.790 10.462 1.00 79.88 87 PRO A N 1
ATOM 671 C CA . PRO A 1 87 ? -8.666 9.856 11.461 1.00 79.88 87 PRO A CA 1
ATOM 672 C C . PRO A 1 87 ? -7.314 9.879 12.177 1.00 79.88 87 PRO A C 1
ATOM 674 O O . PRO A 1 87 ? -6.810 10.953 12.501 1.00 79.88 87 PRO A O 1
ATOM 677 N N . ASP A 1 88 ? -6.731 8.699 12.379 1.00 85.12 88 ASP A N 1
ATOM 678 C CA . ASP A 1 88 ? -5.473 8.512 13.096 1.00 85.12 88 ASP A CA 1
ATOM 679 C C . ASP A 1 88 ? -4.265 8.414 12.148 1.00 85.12 88 ASP A C 1
ATOM 681 O O . ASP A 1 88 ? -3.118 8.414 12.593 1.00 85.12 88 ASP A O 1
ATOM 685 N N . GLY A 1 89 ? -4.505 8.373 10.833 1.00 91.94 89 GLY A N 1
ATOM 686 C CA . GLY A 1 89 ? -3.463 8.392 9.810 1.00 91.94 89 GLY A CA 1
ATOM 687 C C . GLY A 1 89 ? -2.726 7.063 9.611 1.00 91.94 89 GLY A C 1
ATOM 688 O O . GLY A 1 89 ? -1.658 7.057 8.992 1.00 91.94 89 GLY A O 1
ATOM 689 N N . TYR A 1 90 ? -3.239 5.947 10.136 1.00 94.25 90 TYR A N 1
ATOM 690 C CA . TYR A 1 90 ? -2.574 4.645 10.023 1.00 94.25 90 TYR A CA 1
ATOM 691 C C . TYR A 1 90 ? -2.610 4.120 8.590 1.00 94.25 90 TYR A C 1
ATOM 693 O O . TYR A 1 90 ? -1.576 3.694 8.076 1.00 94.25 90 TYR A O 1
ATOM 701 N N . GLY A 1 91 ? -3.744 4.251 7.895 1.00 95.38 91 GLY A N 1
ATOM 702 C CA . GLY A 1 91 ? -3.852 3.815 6.503 1.00 95.38 91 GLY A CA 1
ATOM 703 C C . GLY A 1 91 ? -2.883 4.571 5.586 1.00 95.38 91 GLY A C 1
ATOM 704 O O . GLY A 1 91 ? -2.134 3.972 4.807 1.00 95.38 91 GLY A O 1
ATOM 705 N N . ILE A 1 92 ? -2.819 5.900 5.712 1.00 96.56 92 ILE A N 1
ATOM 706 C CA . ILE A 1 92 ? -1.893 6.713 4.918 1.00 96.56 92 ILE A CA 1
ATOM 707 C C . ILE A 1 92 ? -0.426 6.458 5.296 1.00 96.56 92 ILE A C 1
ATOM 709 O O . ILE A 1 92 ? 0.448 6.484 4.421 1.00 96.56 92 ILE A O 1
ATOM 713 N N . ALA A 1 93 ? -0.141 6.160 6.569 1.00 96.88 93 ALA A N 1
ATOM 714 C CA . ALA A 1 93 ? 1.194 5.781 7.024 1.00 96.88 93 ALA A CA 1
ATOM 715 C C . ALA A 1 93 ? 1.653 4.437 6.432 1.00 96.88 93 ALA A C 1
ATOM 717 O O . ALA A 1 93 ? 2.831 4.305 6.077 1.00 96.88 93 ALA A O 1
ATOM 718 N N . THR A 1 94 ? 0.746 3.472 6.246 1.00 98.06 94 THR A N 1
ATOM 719 C CA . THR A 1 94 ? 1.035 2.204 5.556 1.00 98.06 94 THR A CA 1
ATOM 720 C C . THR A 1 94 ? 1.480 2.448 4.113 1.00 98.06 94 THR A C 1
ATOM 722 O O . THR A 1 94 ? 2.531 1.950 3.701 1.00 98.06 94 THR A O 1
ATOM 725 N N . ILE A 1 95 ? 0.756 3.287 3.359 1.00 98.06 95 ILE A N 1
ATOM 726 C CA . ILE A 1 95 ? 1.118 3.632 1.969 1.00 98.06 95 ILE A CA 1
ATOM 727 C C . ILE A 1 95 ? 2.494 4.309 1.928 1.00 98.06 95 ILE A C 1
ATOM 729 O O . ILE A 1 95 ? 3.370 3.923 1.150 1.00 98.06 95 ILE A O 1
ATOM 733 N N . GLY A 1 96 ? 2.721 5.279 2.820 1.00 97.50 96 GLY A N 1
ATOM 734 C CA . GLY A 1 96 ? 4.002 5.975 2.928 1.00 97.50 96 GLY A CA 1
ATOM 735 C C . GLY A 1 96 ? 5.168 5.056 3.311 1.00 97.50 96 GLY A C 1
ATOM 736 O O . GLY A 1 96 ? 6.299 5.275 2.871 1.00 97.50 96 GLY A O 1
ATOM 737 N N . THR A 1 97 ? 4.915 4.012 4.101 1.00 98.12 97 THR A N 1
ATOM 738 C CA . THR A 1 97 ? 5.923 3.007 4.465 1.00 98.12 97 THR A CA 1
ATOM 739 C C . THR A 1 97 ? 6.336 2.177 3.255 1.00 98.12 97 THR A C 1
ATOM 741 O O . THR A 1 97 ? 7.536 2.054 2.993 1.00 98.12 97 THR A O 1
ATOM 744 N N . VAL A 1 98 ? 5.374 1.683 2.470 1.00 98.06 98 VAL A N 1
ATOM 745 C CA . VAL A 1 98 ? 5.661 0.934 1.236 1.00 98.06 98 VAL A CA 1
ATOM 746 C C . VAL A 1 98 ? 6.418 1.806 0.233 1.00 98.06 98 VAL A C 1
ATOM 748 O O . VAL A 1 98 ? 7.457 1.380 -0.268 1.00 98.06 98 VAL A O 1
ATOM 751 N N . ALA A 1 99 ? 5.974 3.047 0.002 1.00 97.75 99 ALA A N 1
ATOM 752 C CA . ALA A 1 99 ? 6.632 3.973 -0.923 1.00 97.75 99 ALA A CA 1
ATOM 753 C C . ALA A 1 99 ? 8.088 4.262 -0.527 1.00 97.75 99 ALA A C 1
ATOM 755 O O . ALA A 1 99 ? 8.992 4.171 -1.358 1.00 97.75 99 ALA A O 1
ATOM 756 N N . ARG A 1 100 ? 8.345 4.538 0.758 1.00 96.94 100 ARG A N 1
ATOM 757 C CA . ARG A 1 100 ? 9.701 4.794 1.270 1.00 96.94 100 ARG A CA 1
ATOM 758 C C . ARG A 1 100 ? 10.617 3.589 1.082 1.00 96.94 100 ARG A C 1
ATOM 760 O O . ARG A 1 100 ? 11.759 3.742 0.657 1.00 96.94 100 ARG A O 1
ATOM 767 N N . ARG A 1 101 ? 10.124 2.391 1.405 1.00 95.94 101 ARG A N 1
ATOM 768 C CA . ARG A 1 101 ? 10.902 1.155 1.271 1.00 95.94 101 ARG A CA 1
ATOM 769 C C . ARG A 1 101 ? 11.157 0.812 -0.191 1.00 95.94 101 ARG A C 1
ATOM 771 O O . ARG A 1 101 ? 12.262 0.378 -0.503 1.00 95.94 101 ARG A O 1
ATOM 778 N N . LEU A 1 102 ? 10.184 1.044 -1.074 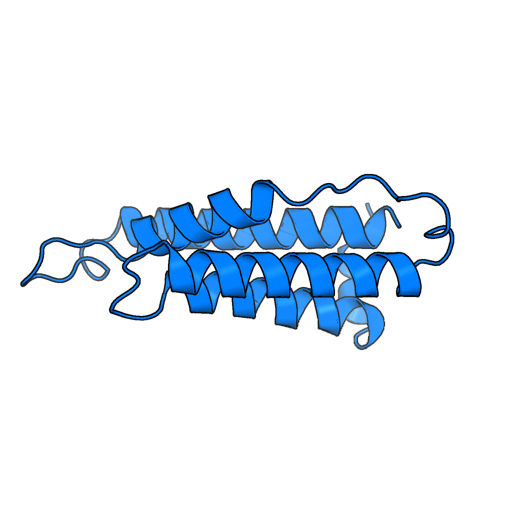1.00 95.19 102 LEU A N 1
ATOM 779 C CA . LEU A 1 102 ? 10.329 0.871 -2.518 1.00 95.19 102 LEU A CA 1
ATOM 780 C C . LEU A 1 102 ? 11.359 1.846 -3.103 1.00 95.19 102 LEU A C 1
ATOM 782 O O . LEU A 1 102 ? 12.229 1.421 -3.855 1.00 95.19 102 LEU A O 1
ATOM 786 N N . ALA A 1 103 ? 11.337 3.116 -2.695 1.00 94.38 103 ALA A N 1
ATOM 787 C CA . ALA A 1 103 ? 12.328 4.107 -3.117 1.00 94.38 103 ALA A CA 1
ATOM 788 C C . ALA A 1 103 ? 13.759 3.740 -2.679 1.00 94.38 103 ALA A C 1
ATOM 790 O O . ALA A 1 103 ? 14.724 4.034 -3.382 1.00 94.38 103 ALA A O 1
ATOM 791 N N . ALA A 1 104 ? 13.908 3.048 -1.545 1.00 92.50 104 ALA A N 1
ATOM 792 C CA . ALA A 1 104 ? 15.202 2.560 -1.072 1.00 92.50 104 ALA A CA 1
ATOM 793 C C . ALA A 1 104 ? 15.760 1.374 -1.886 1.00 92.50 104 ALA A C 1
ATOM 795 O O . ALA A 1 104 ? 16.936 1.052 -1.735 1.00 92.50 104 ALA A O 1
ATOM 796 N N . PHE A 1 105 ? 14.970 0.746 -2.766 1.00 87.56 105 PHE A N 1
ATOM 797 C CA . PHE A 1 105 ? 15.411 -0.401 -3.569 1.00 87.56 105 PHE A CA 1
ATOM 798 C C . PHE A 1 105 ? 16.618 -0.078 -4.467 1.00 87.56 105 PHE A C 1
ATOM 800 O O . PHE A 1 105 ? 17.514 -0.906 -4.641 1.00 87.56 105 PHE A O 1
ATOM 807 N N . ASP A 1 106 ? 16.665 1.129 -5.039 1.00 76.62 106 ASP A N 1
ATOM 808 C CA . ASP A 1 106 ? 17.773 1.545 -5.907 1.00 76.62 106 ASP A CA 1
ATOM 809 C C . ASP A 1 106 ? 18.969 2.068 -5.088 1.00 76.62 106 ASP A C 1
ATOM 811 O O . ASP A 1 106 ? 20.123 1.889 -5.468 1.00 76.62 106 ASP A O 1
ATOM 815 N N . SER A 1 107 ? 18.713 2.647 -3.919 1.00 73.62 107 SER A N 1
ATOM 816 C CA . SER A 1 107 ? 19.740 3.304 -3.103 1.00 73.62 107 SER A CA 1
ATOM 817 C C . SER A 1 107 ? 20.477 2.362 -2.148 1.00 73.62 107 SER A C 1
ATOM 819 O O . SER A 1 107 ? 21.577 2.690 -1.707 1.00 73.62 107 SER A O 1
ATOM 821 N N . ASP A 1 108 ? 19.898 1.203 -1.819 1.00 73.06 108 ASP A N 1
ATOM 822 C CA . ASP A 1 108 ? 20.470 0.242 -0.876 1.00 73.06 108 ASP A CA 1
ATOM 823 C C . ASP A 1 108 ? 20.768 -1.110 -1.559 1.00 73.06 108 ASP A C 1
ATOM 825 O O . ASP A 1 108 ? 19.856 -1.901 -1.829 1.00 73.06 108 ASP A O 1
ATOM 829 N N . PRO A 1 109 ? 22.052 -1.432 -1.816 1.00 65.69 109 PRO A N 1
ATOM 830 C CA . PRO A 1 109 ? 22.444 -2.706 -2.410 1.00 65.69 109 PRO A CA 1
ATOM 831 C C . PRO A 1 109 ? 21.956 -3.914 -1.601 1.00 65.69 109 PRO A C 1
ATOM 833 O O . PRO A 1 109 ? 21.624 -4.943 -2.186 1.00 65.69 109 PRO A O 1
ATOM 836 N N . SER A 1 110 ? 21.867 -3.801 -0.270 1.00 66.69 110 SER A N 1
ATOM 837 C CA . SER A 1 110 ? 21.452 -4.902 0.607 1.00 66.69 110 SER A CA 1
ATOM 838 C C . SER A 1 110 ? 19.983 -5.297 0.412 1.00 66.69 110 SER A C 1
ATOM 840 O O . SER A 1 110 ? 19.629 -6.464 0.593 1.00 66.69 110 SER A O 1
ATOM 842 N N . VAL A 1 111 ? 19.145 -4.358 -0.037 1.00 65.94 111 VAL A N 1
ATOM 843 C CA . VAL A 1 111 ? 17.731 -4.585 -0.366 1.00 65.94 111 VAL A CA 1
ATOM 844 C C . VAL A 1 111 ? 17.590 -5.376 -1.670 1.00 65.94 111 VAL A C 1
ATOM 846 O O . VAL A 1 111 ? 16.747 -6.273 -1.777 1.00 65.94 111 VAL A O 1
ATOM 849 N N . ARG A 1 112 ? 18.472 -5.119 -2.643 1.00 60.94 112 ARG A N 1
ATOM 850 C CA . ARG A 1 112 ? 18.483 -5.829 -3.931 1.00 60.94 112 ARG A CA 1
ATOM 851 C C . ARG A 1 112 ? 18.834 -7.310 -3.767 1.00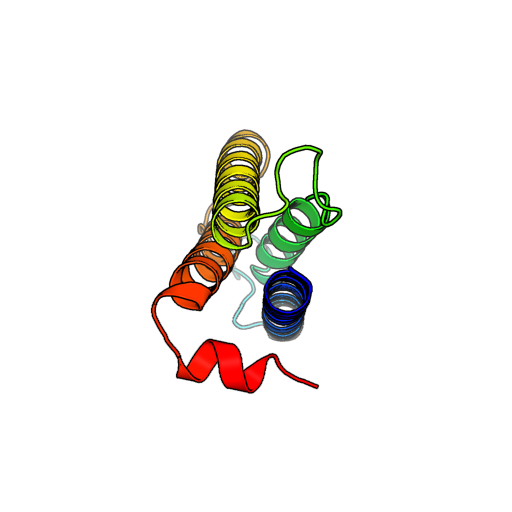 60.94 112 ARG A C 1
ATOM 853 O O . ARG A 1 112 ? 18.195 -8.152 -4.389 1.00 60.94 112 ARG A O 1
ATOM 860 N N . PHE A 1 113 ? 19.787 -7.638 -2.889 1.00 57.19 113 PHE A N 1
ATOM 861 C CA . PHE A 1 113 ? 20.212 -9.026 -2.643 1.00 57.19 113 PHE A CA 1
ATOM 862 C C . PHE A 1 113 ? 19.193 -9.866 -1.856 1.00 57.19 113 PHE A C 1
ATOM 864 O O . PHE A 1 113 ? 19.191 -11.082 -1.998 1.00 57.19 113 PHE A O 1
ATOM 871 N N . ARG A 1 114 ? 18.298 -9.249 -1.068 1.00 56.09 114 ARG A N 1
ATOM 872 C CA . ARG A 1 114 ? 17.197 -9.958 -0.376 1.00 56.09 114 ARG A CA 1
ATOM 873 C C . ARG A 1 114 ? 16.013 -10.302 -1.286 1.00 56.09 114 ARG A C 1
ATOM 875 O O . ARG A 1 114 ? 15.125 -11.031 -0.864 1.00 56.09 114 ARG A O 1
ATOM 882 N N . SER A 1 115 ? 15.992 -9.754 -2.502 1.00 50.06 115 SER A N 1
ATOM 883 C CA . SER A 1 115 ? 14.887 -9.886 -3.463 1.00 50.06 115 SER A CA 1
ATOM 884 C C . SER A 1 115 ? 15.203 -10.847 -4.620 1.00 50.06 115 SER A C 1
ATOM 886 O O . SER A 1 115 ? 14.389 -10.990 -5.533 1.00 50.06 115 SER A O 1
ATOM 888 N N . ALA A 1 116 ? 16.389 -11.469 -4.615 1.00 41.75 116 ALA A N 1
ATOM 889 C CA . ALA A 1 116 ? 16.770 -12.510 -5.564 1.00 41.75 116 ALA A CA 1
ATOM 890 C C . ALA A 1 116 ? 16.315 -13.887 -5.033 1.00 41.75 116 ALA A C 1
ATOM 892 O O . ALA A 1 116 ? 16.498 -14.134 -3.839 1.00 41.75 116 ALA A O 1
ATOM 893 N N . PRO A 1 117 ? 15.695 -14.739 -5.872 1.00 49.62 117 PRO A N 1
ATOM 894 C CA . PRO A 1 117 ? 15.287 -16.090 -5.487 1.00 49.62 117 PRO A CA 1
ATOM 895 C C . PRO A 1 117 ? 16.477 -17.004 -5.167 1.00 49.62 117 PRO A C 1
ATOM 897 O O . PRO A 1 117 ? 17.568 -16.791 -5.747 1.00 49.62 117 PRO A O 1
#

Foldseek 3Di:
DQLLLLLLVVLLVVLLVVLVVQVVDCVQADPVPRDGLSVLQVVLSVLLVPDDQDDDPPPPDPVSSLVVSLVSLVVSLVVCVVPPPPPVCSSSVSSVVSSVLSVCCVVDPVSSVVSDD

Secondary structure (DSSP, 8-state):
-HHHHHHHHHHHHHHHHHHHHHHH-GGGB-TTT--BHHHHHHHHHHHHTTS--SPPTT--SHHHHHHHHHHHHHHHHHHHHHHS--TTSHHHHHHHHHHHHHHHHHH-HHHHHTT--

pLDDT: mean 90.51, std 11.38, range [41.75, 98.31]

Sequence (117 aa):
MDAIRHYFLAQLAEQEAEAARHLGDGYWTDSRTGRNVGLDELQAIGAMKTIALDPRPGEEDAHIYLSRLLADLDDVASRFRAAAPDPDGYGIATIGTVARRLAAFDSDPSVRFRSAP

Radius of gyration: 15.3 Å; chains: 1; bounding box: 37×28×46 Å